Protein AF-A0A2X3K5M8-F1 (afdb_monomer_lite)

Secondary structure (DSSP, 8-state):
-PPPPPP-------EESS--TT--SS-EE-SS---HHHHHHHHHHHHHHHGGGS---

Radius of gyration: 16.1 Å; chains: 1; bounding box: 42×15×40 Å

InterPro domains:
  IPR034505 Anaerobic coproporphyrinogen-III oxidase [PTHR13932] (6-47)
  IPR058240 Radical SAM superfamily [SSF102114] (5-53)

Sequence (57 aa):
MVKLPPLSLYIHIPWCVQKCPYCDFNSHALKGEVPHDDYVQHLLCDLDNDVAYAPGP

Structure (mmCIF, N/CA/C/O backbone):
data_AF-A0A2X3K5M8-F1
#
_entry.id   AF-A0A2X3K5M8-F1
#
loop_
_atom_site.group_PDB
_atom_site.id
_atom_site.type_symbol
_atom_site.label_atom_id
_atom_site.label_alt_id
_atom_site.label_comp_id
_atom_site.label_asym_id
_atom_site.label_entity_id
_atom_site.label_seq_id
_atom_site.pdbx_PDB_ins_code
_atom_site.Cartn_x
_atom_site.Cartn_y
_atom_site.Cartn_z
_atom_site.occupancy
_atom_site.B_iso_or_equiv
_atom_site.auth_seq_id
_atom_site.auth_comp_id
_atom_site.auth_asym_id
_atom_site.auth_atom_id
_atom_site.pdbx_PDB_model_num
ATOM 1 N N . MET A 1 1 ? 28.500 2.936 -20.059 1.00 66.94 1 MET A N 1
ATOM 2 C CA . MET A 1 1 ? 27.058 2.616 -20.108 1.00 66.94 1 MET A CA 1
ATOM 3 C C . MET A 1 1 ? 26.612 2.378 -18.673 1.00 66.94 1 MET A C 1
ATOM 5 O O . MET A 1 1 ? 27.247 1.573 -18.004 1.00 66.94 1 MET A O 1
ATOM 9 N N . VAL A 1 2 ? 25.650 3.144 -18.156 1.00 76.12 2 VAL A N 1
ATOM 10 C CA . VAL A 1 2 ? 25.176 2.989 -16.768 1.00 76.12 2 VAL A CA 1
ATOM 11 C C . VAL A 1 2 ? 24.177 1.835 -16.742 1.00 76.12 2 VAL A C 1
ATOM 13 O O . VAL A 1 2 ? 23.210 1.852 -17.496 1.00 76.12 2 VAL A O 1
ATOM 16 N N . LYS A 1 3 ? 24.438 0.816 -15.920 1.00 83.88 3 LYS A N 1
ATOM 17 C CA . LYS A 1 3 ? 23.517 -0.304 -15.708 1.00 83.88 3 LYS A CA 1
ATOM 18 C C . LYS A 1 3 ? 22.486 0.118 -14.664 1.00 83.88 3 LYS A C 1
ATOM 20 O O . LYS A 1 3 ? 22.875 0.538 -13.575 1.00 83.88 3 LYS A O 1
ATOM 25 N N . LEU A 1 4 ? 21.202 0.019 -14.997 1.00 83.94 4 LEU A N 1
ATOM 26 C CA . LEU A 1 4 ? 20.130 0.260 -14.033 1.00 83.94 4 LEU A CA 1
ATOM 27 C C . LEU A 1 4 ? 20.155 -0.816 -12.931 1.00 83.94 4 LEU A C 1
ATOM 29 O O . LEU A 1 4 ? 20.585 -1.949 -13.193 1.00 83.94 4 LEU A O 1
ATOM 33 N N . PRO A 1 5 ? 19.732 -0.486 -11.699 1.00 87.94 5 PRO A N 1
ATOM 34 C CA . PRO A 1 5 ? 19.522 -1.500 -10.675 1.00 87.94 5 PRO A CA 1
ATOM 35 C C . PRO A 1 5 ? 18.450 -2.505 -11.136 1.00 87.94 5 PRO A C 1
ATOM 37 O O . PRO A 1 5 ? 17.616 -2.165 -11.977 1.00 87.94 5 PRO A O 1
ATOM 40 N N . PRO A 1 6 ? 18.455 -3.739 -10.601 1.00 89.38 6 PRO A N 1
ATOM 41 C CA . PRO A 1 6 ? 17.374 -4.687 -10.847 1.00 89.38 6 PRO A CA 1
ATOM 42 C C . PRO A 1 6 ? 16.013 -4.082 -10.488 1.00 89.38 6 PRO A C 1
ATOM 44 O O . PRO A 1 6 ? 15.902 -3.373 -9.486 1.00 89.38 6 PRO A O 1
ATOM 47 N N . LEU A 1 7 ? 14.990 -4.387 -11.288 1.00 90.31 7 LEU A N 1
ATOM 48 C CA . LEU A 1 7 ? 13.618 -3.981 -11.001 1.00 90.31 7 LEU A CA 1
ATOM 49 C C . LEU A 1 7 ? 13.158 -4.587 -9.665 1.00 90.31 7 LEU A C 1
ATOM 51 O O . LEU A 1 7 ? 13.379 -5.770 -9.398 1.00 90.31 7 LEU A O 1
ATOM 55 N N . SER A 1 8 ? 12.504 -3.776 -8.837 1.00 91.75 8 SER A N 1
ATOM 56 C CA . SER A 1 8 ? 11.881 -4.192 -7.582 1.00 91.75 8 SER A CA 1
ATOM 57 C C . SER A 1 8 ? 10.455 -3.650 -7.499 1.00 91.75 8 SER A C 1
ATOM 59 O O . SER A 1 8 ? 10.137 -2.627 -8.101 1.00 91.75 8 SER A O 1
ATOM 61 N N . LEU A 1 9 ? 9.594 -4.353 -6.761 1.00 93.12 9 LEU A N 1
ATOM 62 C CA . LEU A 1 9 ? 8.190 -3.994 -6.579 1.00 93.12 9 LEU A CA 1
ATOM 63 C C . LEU A 1 9 ? 7.890 -3.813 -5.090 1.00 93.12 9 LEU A C 1
ATOM 65 O O . LEU A 1 9 ? 8.210 -4.681 -4.277 1.00 93.12 9 LEU A O 1
ATOM 69 N N . TYR A 1 10 ? 7.255 -2.696 -4.745 1.00 95.56 10 TYR A N 1
ATOM 70 C CA . TYR A 1 10 ? 6.703 -2.434 -3.420 1.00 95.56 10 TYR A CA 1
ATOM 71 C C . TYR A 1 10 ? 5.182 -2.348 -3.529 1.00 95.56 10 TYR A C 1
ATOM 73 O O . TYR A 1 10 ? 4.667 -1.557 -4.313 1.00 95.56 10 TYR A O 1
ATOM 81 N N . ILE A 1 11 ? 4.471 -3.144 -2.730 1.00 96.44 11 ILE A N 1
ATOM 82 C CA . ILE A 1 11 ? 3.008 -3.115 -2.648 1.00 96.44 11 ILE A CA 1
ATOM 83 C C . ILE A 1 11 ? 2.626 -2.690 -1.235 1.00 96.44 11 ILE A C 1
ATOM 85 O O . ILE A 1 11 ? 3.080 -3.277 -0.251 1.00 96.44 11 ILE A O 1
ATOM 89 N N . HIS A 1 12 ? 1.785 -1.666 -1.136 1.00 95.94 12 HIS A N 1
ATOM 90 C CA . HIS A 1 12 ? 1.350 -1.119 0.139 1.00 95.94 12 HIS A CA 1
ATOM 91 C C . HIS A 1 12 ? 0.013 -1.714 0.582 1.00 95.94 12 HIS A C 1
ATOM 93 O O . HIS A 1 12 ? -1.007 -1.402 -0.021 1.00 95.94 12 HIS A O 1
ATOM 99 N N . ILE A 1 13 ? 0.003 -2.503 1.661 1.00 94.94 13 ILE A N 1
ATOM 100 C CA . ILE A 1 13 ? -1.216 -3.085 2.247 1.00 94.94 13 ILE A CA 1
ATOM 101 C C . ILE A 1 13 ? -1.708 -2.196 3.407 1.00 94.94 13 ILE A C 1
ATOM 103 O O . ILE A 1 13 ? -1.105 -2.225 4.482 1.00 94.94 13 ILE A O 1
ATOM 107 N N . PRO A 1 14 ? -2.795 -1.419 3.243 1.00 94.50 14 PRO A N 1
ATOM 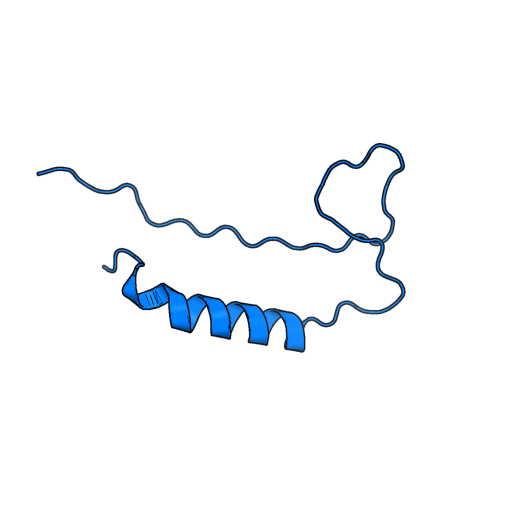108 C CA . PRO A 1 14 ? -3.161 -0.363 4.185 1.00 94.50 14 PRO A CA 1
ATOM 109 C C . PRO A 1 14 ? -4.104 -0.832 5.304 1.00 94.50 14 PRO A C 1
ATOM 111 O O . PRO A 1 14 ? -4.788 -0.004 5.902 1.00 94.50 14 PRO A O 1
ATOM 114 N N . TRP A 1 15 ? -4.197 -2.130 5.607 1.00 95.00 15 TRP A N 1
ATOM 115 C CA . TRP A 1 15 ? -5.149 -2.639 6.605 1.00 95.00 15 TRP A CA 1
ATOM 116 C C . TRP A 1 15 ? -4.470 -3.298 7.791 1.00 95.00 15 TRP A C 1
ATOM 118 O O . TRP A 1 15 ? -3.491 -4.030 7.662 1.00 95.00 15 TRP A O 1
ATOM 128 N N . CYS A 1 16 ? -5.050 -3.077 8.965 1.00 93.31 16 CYS A N 1
ATOM 129 C CA . CYS A 1 16 ? -4.725 -3.800 10.183 1.00 93.31 16 CYS A CA 1
ATOM 130 C C . CYS A 1 16 ? -6.019 -4.283 10.840 1.00 93.31 16 CYS A C 1
ATOM 132 O O . CYS A 1 16 ? -7.028 -3.576 10.818 1.00 93.31 16 CYS A O 1
ATOM 134 N N . VAL A 1 17 ? -5.968 -5.446 11.497 1.00 91.19 17 VAL A N 1
ATOM 135 C CA . VAL A 1 17 ? -7.071 -5.932 12.352 1.00 91.19 17 VAL A CA 1
ATOM 136 C C . VAL A 1 17 ? -7.405 -4.893 13.431 1.00 91.19 17 VAL A C 1
ATOM 138 O O . VAL A 1 17 ? -8.564 -4.634 13.734 1.00 91.19 17 VAL A O 1
ATOM 141 N N . GLN A 1 18 ? -6.371 -4.244 13.969 1.00 92.38 18 GLN A N 1
ATOM 142 C CA . GLN A 1 18 ? -6.481 -3.106 14.870 1.00 92.38 18 GLN A CA 1
ATOM 143 C C . GLN A 1 18 ? -5.321 -2.142 14.616 1.00 92.38 18 GLN A C 1
ATOM 145 O O . GLN A 1 18 ? -4.180 -2.572 14.456 1.00 92.38 18 GLN A O 1
ATOM 150 N N . LYS A 1 19 ? -5.595 -0.834 14.634 1.00 92.12 19 LYS A N 1
ATOM 151 C CA . LYS A 1 19 ? -4.546 0.190 14.582 1.00 92.12 19 LYS A CA 1
ATOM 152 C C . LYS A 1 19 ? -4.024 0.481 15.993 1.00 92.12 19 LYS A C 1
ATOM 154 O O . LYS A 1 19 ? -4.802 0.847 16.872 1.00 92.12 19 LYS A O 1
ATOM 159 N N . CYS A 1 20 ? -2.721 0.304 16.216 1.00 94.62 20 CYS A N 1
ATOM 160 C CA . CYS A 1 20 ? -2.085 0.610 17.502 1.00 94.62 20 CYS A CA 1
ATOM 161 C C . CYS A 1 20 ? -2.028 2.131 17.748 1.00 94.62 20 CYS A C 1
ATOM 163 O O . CYS A 1 20 ? -1.860 2.886 16.790 1.00 94.62 20 CYS A O 1
ATOM 165 N N . PRO A 1 21 ? -2.086 2.596 19.012 1.00 94.44 21 PRO A N 1
ATOM 166 C CA . PRO A 1 21 ? -2.089 4.028 19.338 1.00 94.44 21 PRO A CA 1
ATOM 167 C C . PRO A 1 21 ? -0.784 4.752 18.974 1.00 94.44 21 PRO A C 1
ATOM 169 O O . PRO A 1 21 ? -0.779 5.968 18.843 1.00 94.44 21 PRO A O 1
ATOM 172 N N . TYR A 1 22 ? 0.309 4.008 18.799 1.00 95.00 22 TYR A N 1
ATOM 173 C CA . TYR A 1 22 ? 1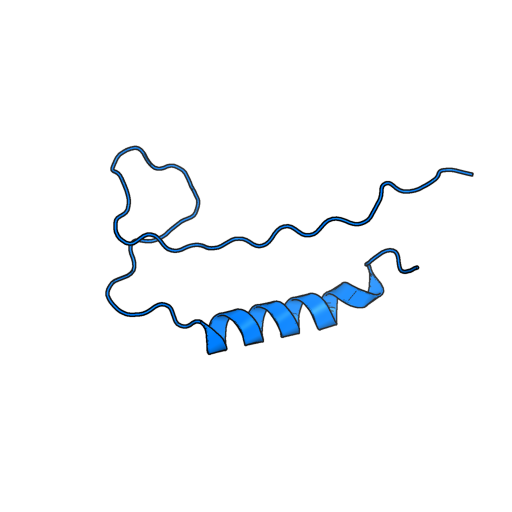.617 4.518 18.378 1.00 95.00 22 TYR A CA 1
ATOM 174 C C . TYR A 1 22 ? 1.915 4.271 16.889 1.00 95.00 22 TYR A C 1
ATOM 176 O O . TYR A 1 22 ? 3.019 4.556 16.439 1.00 95.00 22 TYR A O 1
ATOM 184 N N . CYS A 1 23 ? 0.986 3.671 16.136 1.00 95.31 23 CYS A N 1
ATOM 185 C CA . CYS A 1 23 ? 1.235 3.277 14.751 1.00 95.31 23 CYS A CA 1
ATOM 186 C C . CYS A 1 23 ? 1.284 4.506 13.831 1.00 95.31 23 CYS A C 1
ATOM 188 O O . CYS A 1 23 ? 0.270 5.195 13.685 1.00 95.31 23 CYS A O 1
ATOM 190 N N . ASP A 1 24 ? 2.428 4.733 13.179 1.00 95.12 24 ASP A N 1
ATOM 191 C CA . ASP A 1 24 ? 2.624 5.775 12.163 1.00 95.12 24 ASP A CA 1
ATOM 192 C C . ASP A 1 24 ? 2.537 5.247 10.720 1.00 95.12 24 ASP A C 1
ATOM 194 O O . ASP A 1 24 ? 2.522 6.036 9.774 1.00 95.12 24 ASP A O 1
ATOM 198 N N . PHE A 1 25 ? 2.410 3.926 10.537 1.00 94.88 25 PHE A N 1
ATOM 199 C CA . PHE A 1 25 ? 2.211 3.350 9.216 1.00 94.88 25 PHE A CA 1
ATOM 200 C C . PHE A 1 25 ? 0.917 3.876 8.600 1.00 94.88 25 PHE A C 1
ATOM 202 O O . PHE A 1 25 ? -0.136 3.928 9.256 1.00 94.88 25 PHE A O 1
ATOM 209 N N . ASN A 1 26 ? 0.990 4.201 7.307 1.00 94.56 26 ASN A N 1
ATOM 210 C CA . ASN A 1 26 ? -0.189 4.481 6.503 1.00 94.56 26 ASN A CA 1
ATOM 211 C C . ASN A 1 26 ? -1.049 3.210 6.466 1.00 94.56 26 ASN A C 1
ATOM 213 O O . ASN A 1 26 ? -0.720 2.230 5.818 1.00 94.56 26 ASN A O 1
ATOM 217 N N . SER A 1 27 ? -2.055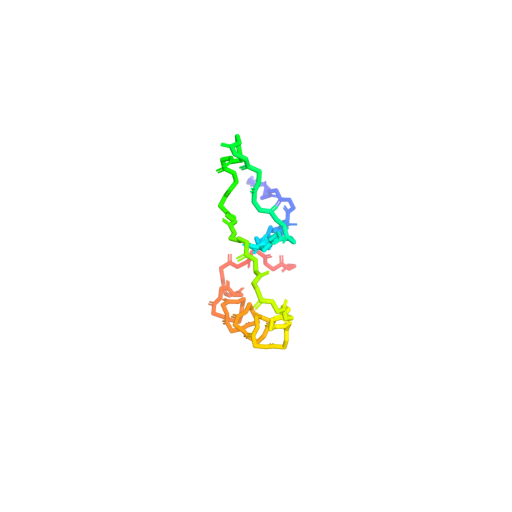 3.159 7.325 1.00 93.94 27 SER A N 1
ATOM 218 C CA . SER A 1 27 ? -2.857 1.969 7.573 1.00 93.94 27 SER A CA 1
ATOM 219 C C . SER A 1 27 ? -4.148 2.367 8.270 1.00 93.94 27 SER A C 1
ATOM 221 O O . SER A 1 27 ? -4.222 3.395 8.959 1.00 93.94 27 SER A O 1
ATOM 223 N N . HIS A 1 28 ? -5.166 1.534 8.135 1.00 91.88 28 HIS A N 1
ATOM 224 C CA . HIS A 1 28 ? -6.495 1.757 8.665 1.00 91.88 28 HIS A CA 1
ATOM 225 C C . HIS A 1 28 ? -6.972 0.501 9.387 1.00 91.88 28 HIS A C 1
ATOM 227 O O . HIS A 1 28 ? -6.752 -0.625 8.937 1.00 91.88 28 HIS A O 1
ATOM 233 N N . ALA A 1 29 ? -7.629 0.702 10.530 1.00 92.50 29 ALA A N 1
ATOM 234 C CA . ALA A 1 29 ? -8.336 -0.385 11.186 1.00 92.50 29 ALA A CA 1
ATOM 235 C C . ALA A 1 29 ? -9.519 -0.777 10.299 1.00 9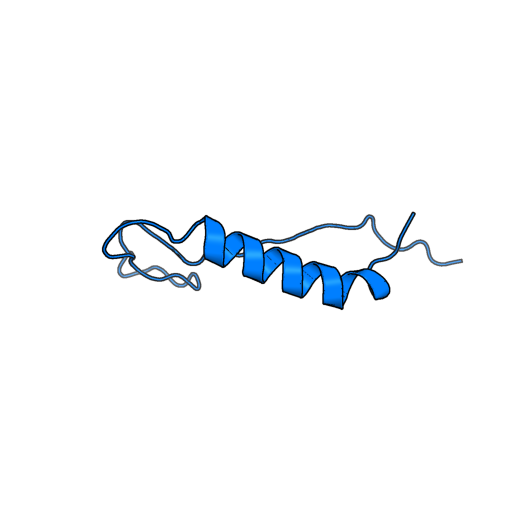2.50 29 ALA A C 1
ATOM 237 O O . ALA A 1 29 ? -10.390 0.056 10.030 1.00 92.50 29 ALA A O 1
ATOM 238 N N . LEU A 1 30 ? -9.539 -2.022 9.836 1.00 88.56 30 LEU A N 1
ATOM 239 C CA . LEU A 1 30 ? -10.615 -2.507 8.988 1.00 88.56 30 LEU A CA 1
ATOM 240 C C . LEU A 1 30 ? -11.705 -3.147 9.848 1.00 88.56 30 LEU A C 1
ATOM 242 O O . LEU A 1 30 ? -11.437 -4.019 10.671 1.00 88.56 30 LEU A O 1
ATOM 246 N N . LYS A 1 31 ? -12.948 -2.700 9.661 1.00 79.88 31 LYS A N 1
ATOM 247 C CA . LYS A 1 31 ? -14.127 -3.320 10.271 1.00 79.88 31 LYS A CA 1
ATOM 248 C C . LYS A 1 31 ? -14.785 -4.210 9.220 1.00 79.88 31 LYS A C 1
ATOM 250 O O . LYS A 1 31 ? -15.509 -3.700 8.374 1.00 79.88 31 LYS A O 1
ATOM 255 N N . GLY A 1 32 ? -14.512 -5.510 9.274 1.00 84.94 32 GLY A N 1
ATOM 256 C CA . GLY A 1 32 ? -15.012 -6.489 8.305 1.00 84.94 32 GLY A CA 1
ATOM 257 C C . GLY A 1 32 ? -13.892 -7.125 7.488 1.00 84.94 32 GLY A C 1
ATOM 258 O O . GLY A 1 32 ? -12.735 -7.131 7.908 1.00 84.94 32 GLY A O 1
ATOM 259 N N . GLU A 1 33 ? -14.253 -7.690 6.341 1.00 88.38 33 GLU A N 1
ATOM 260 C CA . GLU A 1 33 ? -13.324 -8.396 5.460 1.00 88.38 33 GLU A CA 1
ATOM 261 C C . GLU A 1 33 ? -12.555 -7.429 4.556 1.00 88.38 33 GLU A C 1
ATOM 263 O O . GLU A 1 33 ? -13.069 -6.386 4.147 1.00 88.38 33 GLU A O 1
ATOM 268 N N . VAL A 1 34 ? -11.304 -7.781 4.252 1.00 89.62 34 VAL A N 1
ATOM 269 C CA . VAL A 1 34 ? -10.483 -7.051 3.280 1.00 89.62 34 VAL A CA 1
ATOM 270 C C . VAL A 1 34 ? -11.089 -7.264 1.891 1.00 89.62 34 VAL A C 1
ATOM 272 O O . VAL A 1 34 ? -11.296 -8.417 1.508 1.00 89.62 34 VAL A O 1
ATOM 275 N N . PRO A 1 35 ? -11.346 -6.196 1.113 1.00 92.94 35 PRO A N 1
ATOM 276 C CA . PRO A 1 35 ? -11.844 -6.316 -0.254 1.00 92.94 35 PRO A CA 1
ATOM 277 C C . PRO A 1 35 ? -10.697 -6.738 -1.183 1.00 92.94 35 PRO A C 1
ATOM 279 O O . PRO A 1 35 ? -10.165 -5.937 -1.948 1.00 92.94 35 PRO A O 1
ATOM 282 N N . HIS A 1 36 ? -10.256 -7.990 -1.051 1.00 93.75 36 HIS A N 1
ATOM 283 C CA . HIS A 1 36 ? -9.077 -8.515 -1.736 1.00 93.75 36 HIS A CA 1
ATOM 284 C C . HIS A 1 36 ? -9.187 -8.386 -3.255 1.00 93.75 36 HIS A C 1
ATOM 286 O O . HIS A 1 36 ? -8.250 -7.895 -3.880 1.00 93.75 36 HIS A O 1
ATOM 292 N N . ASP A 1 37 ? -10.325 -8.784 -3.825 1.00 96.69 37 ASP A N 1
ATOM 293 C CA . ASP A 1 37 ? -10.517 -8.803 -5.275 1.00 96.69 37 ASP A CA 1
ATOM 294 C C . ASP A 1 37 ? -10.477 -7.388 -5.856 1.00 96.69 37 ASP A C 1
ATOM 296 O O . ASP A 1 37 ? -9.650 -7.115 -6.724 1.00 96.69 37 ASP A O 1
ATOM 300 N N . ASP A 1 38 ? -11.284 -6.468 -5.321 1.00 96.69 38 ASP A N 1
ATOM 301 C CA . ASP A 1 38 ? -11.309 -5.068 -5.766 1.00 96.69 38 ASP A CA 1
ATOM 302 C C . ASP A 1 38 ? -9.933 -4.407 -5.623 1.00 96.69 38 ASP A C 1
ATOM 304 O O . ASP A 1 38 ? -9.465 -3.717 -6.529 1.00 96.69 38 ASP A O 1
ATOM 308 N N . TYR A 1 39 ? -9.241 -4.650 -4.506 1.00 96.44 39 TYR A N 1
ATOM 309 C CA . TYR A 1 39 ? -7.902 -4.114 -4.295 1.00 96.44 39 TYR A CA 1
ATOM 310 C C . TYR A 1 39 ? -6.896 -4.634 -5.323 1.00 96.44 39 TYR A C 1
ATOM 312 O O . TYR A 1 39 ? -6.130 -3.852 -5.884 1.00 96.44 39 TYR A O 1
ATOM 320 N N . VAL A 1 40 ? -6.905 -5.940 -5.598 1.00 97.56 40 VAL A N 1
ATOM 321 C CA . VAL A 1 40 ? -6.022 -6.541 -6.603 1.00 97.56 40 VAL A CA 1
ATOM 322 C C . VAL A 1 40 ? -6.350 -6.010 -7.997 1.00 97.56 40 VAL A C 1
ATOM 324 O O . VAL A 1 40 ? -5.426 -5.703 -8.743 1.00 97.56 40 VAL A O 1
ATOM 327 N N . GLN A 1 41 ? -7.629 -5.834 -8.345 1.00 98.50 41 GLN A N 1
ATOM 328 C CA . GLN A 1 41 ? -8.015 -5.239 -9.629 1.00 98.50 41 GLN A CA 1
ATOM 329 C C . GLN A 1 41 ? -7.488 -3.809 -9.784 1.00 98.50 41 GLN A C 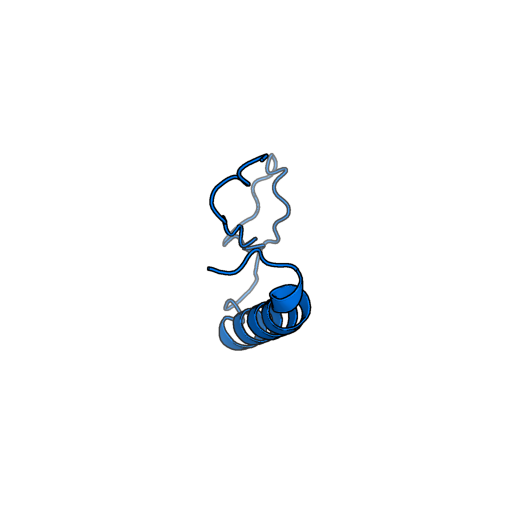1
ATOM 331 O O . GLN A 1 41 ? -6.972 -3.460 -10.844 1.00 98.50 41 GLN A O 1
ATOM 336 N N . HIS A 1 42 ? -7.558 -2.994 -8.729 1.00 97.94 42 HIS A N 1
ATOM 337 C CA . HIS A 1 42 ? -6.983 -1.651 -8.754 1.00 97.94 42 HIS A CA 1
ATOM 338 C C . HIS A 1 42 ? -5.459 -1.672 -8.908 1.00 97.94 42 HIS A C 1
ATOM 340 O O . HIS A 1 42 ? -4.939 -0.947 -9.751 1.00 97.94 42 HIS A O 1
ATOM 346 N N . LEU A 1 43 ? -4.753 -2.548 -8.182 1.00 97.81 43 LEU A N 1
ATOM 347 C CA . LEU A 1 43 ? -3.305 -2.710 -8.347 1.00 97.81 43 LEU A CA 1
ATOM 348 C C . LEU A 1 43 ? -2.925 -3.116 -9.774 1.00 97.81 43 LEU A C 1
ATOM 350 O O . LEU A 1 43 ? -1.964 -2.588 -10.319 1.00 97.81 43 LEU A O 1
ATOM 354 N N . LEU A 1 44 ? -3.657 -4.053 -10.379 1.00 98.06 44 LEU A N 1
ATOM 355 C CA . LEU A 1 44 ? -3.396 -4.485 -11.753 1.00 98.06 44 LEU A CA 1
ATOM 356 C C . LEU A 1 44 ? -3.602 -3.340 -12.747 1.00 98.06 44 LEU A C 1
ATOM 358 O O . LEU A 1 44 ? -2.753 -3.141 -13.605 1.00 98.06 44 LEU A O 1
ATOM 362 N N . CYS A 1 45 ? -4.670 -2.554 -12.589 1.00 98.31 45 CYS A N 1
ATOM 363 C CA . CYS A 1 45 ? -4.919 -1.378 -13.423 1.00 98.31 45 CYS A CA 1
ATOM 364 C C . CYS A 1 45 ? -3.771 -0.360 -13.333 1.00 98.31 45 CYS A C 1
ATOM 366 O O . CYS A 1 45 ? -3.293 0.127 -14.357 1.00 98.31 45 CYS A O 1
ATOM 368 N N . ASP A 1 46 ? -3.291 -0.068 -12.122 1.00 97.31 46 ASP A N 1
ATOM 369 C CA . ASP A 1 46 ? -2.161 0.843 -11.915 1.00 97.31 46 ASP A CA 1
ATOM 370 C C . ASP A 1 46 ? -0.877 0.291 -12.559 1.00 97.31 46 ASP A C 1
ATOM 372 O O . ASP A 1 46 ? -0.186 1.006 -13.283 1.00 97.31 46 ASP A O 1
ATOM 376 N N . LEU A 1 47 ? -0.592 -1.003 -12.380 1.00 96.31 47 LEU A N 1
ATOM 377 C CA . LEU A 1 47 ? 0.577 -1.655 -12.980 1.00 96.31 47 LEU A CA 1
ATOM 378 C C . LEU A 1 47 ? 0.512 -1.703 -14.513 1.00 96.31 47 LEU A C 1
ATOM 380 O O . LEU A 1 47 ? 1.538 -1.503 -15.160 1.00 96.31 47 LEU A O 1
ATOM 384 N N . ASP A 1 48 ? -0.665 -1.933 -15.097 1.00 96.94 48 ASP A N 1
ATOM 385 C CA . ASP A 1 48 ? -0.872 -1.903 -16.549 1.00 96.94 48 ASP A CA 1
ATOM 386 C C . ASP A 1 48 ? -0.622 -0.499 -17.123 1.00 96.94 48 ASP A C 1
ATOM 388 O O . ASP A 1 48 ? -0.071 -0.367 -18.218 1.00 96.94 48 ASP A O 1
ATOM 392 N N . ASN A 1 49 ? -0.965 0.555 -16.376 1.00 96.38 49 ASN A N 1
ATOM 393 C CA . ASN A 1 49 ? -0.652 1.935 -16.755 1.00 96.38 49 ASN A CA 1
ATOM 394 C C . ASN A 1 49 ? 0.851 2.237 -16.638 1.00 96.38 49 ASN A C 1
ATOM 396 O O . ASN A 1 49 ? 1.402 2.971 -17.463 1.00 96.38 49 ASN A O 1
ATOM 400 N N . ASP A 1 50 ? 1.522 1.648 -15.648 1.00 94.81 50 ASP A N 1
ATOM 401 C CA . ASP A 1 50 ? 2.926 1.922 -15.340 1.00 94.81 50 ASP A CA 1
ATOM 402 C C . ASP A 1 50 ? 3.924 1.047 -16.117 1.00 94.81 50 ASP A C 1
ATOM 404 O O . ASP A 1 50 ? 5.114 1.372 -16.187 1.00 94.81 50 ASP A O 1
ATOM 408 N N . VAL A 1 51 ? 3.471 -0.049 -16.736 1.00 93.38 51 VAL A N 1
ATOM 409 C CA . VAL A 1 51 ? 4.334 -1.055 -17.383 1.00 93.38 51 VAL A CA 1
ATOM 410 C C . VAL A 1 51 ? 5.278 -0.457 -18.430 1.00 93.38 51 VAL A C 1
ATOM 412 O O . VAL A 1 51 ? 6.407 -0.919 -18.577 1.00 93.38 51 VAL A O 1
ATOM 415 N N . ALA A 1 52 ? 4.860 0.607 -19.123 1.00 92.56 52 ALA A N 1
ATOM 416 C CA . ALA A 1 52 ? 5.675 1.296 -20.124 1.00 92.56 52 ALA A CA 1
ATOM 417 C C . ALA A 1 52 ? 6.897 2.025 -19.527 1.00 92.56 52 ALA A C 1
ATOM 419 O O . ALA A 1 52 ? 7.851 2.314 -20.251 1.00 92.56 52 ALA A O 1
ATOM 420 N N . TYR A 1 53 ? 6.875 2.329 -18.227 1.00 89.81 53 TYR A N 1
ATOM 421 C CA . TYR A 1 53 ? 7.981 2.960 -17.501 1.00 89.81 53 TYR A CA 1
ATOM 422 C C . TYR A 1 53 ? 8.905 1.946 -16.833 1.00 89.81 53 TYR A C 1
ATOM 424 O O . TYR A 1 53 ? 10.027 2.299 -16.454 1.00 89.81 53 TYR A O 1
ATOM 432 N N . ALA A 1 54 ? 8.453 0.701 -16.669 1.00 87.19 54 ALA A N 1
ATOM 433 C CA . ALA A 1 54 ? 9.281 -0.338 -16.098 1.00 87.19 54 ALA A CA 1
ATOM 434 C C . ALA A 1 54 ? 10.452 -0.630 -17.052 1.00 87.19 54 ALA A C 1
ATOM 436 O O . ALA A 1 54 ? 10.232 -0.854 -18.247 1.00 87.19 54 ALA A O 1
ATOM 437 N N . PRO A 1 55 ? 11.706 -0.656 -16.563 1.00 78.19 55 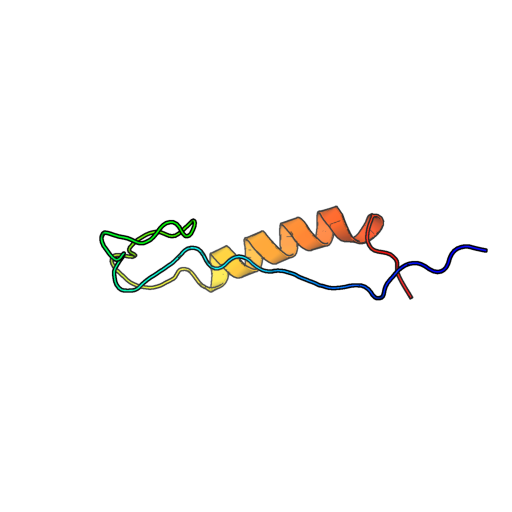PRO A N 1
ATOM 438 C CA . PRO A 1 55 ? 12.778 -1.265 -17.325 1.00 78.19 55 PRO A CA 1
ATOM 439 C C . PRO A 1 55 ? 12.364 -2.713 -17.592 1.00 78.19 55 PRO A C 1
ATOM 441 O O . PRO A 1 55 ? 12.149 -3.485 -16.655 1.00 78.19 55 PRO A O 1
ATOM 444 N N . GLY A 1 56 ? 12.175 -3.045 -18.868 1.00 69.38 56 GLY A N 1
ATOM 445 C CA . GLY A 1 56 ? 11.852 -4.404 -19.275 1.00 69.38 56 GLY A CA 1
ATOM 446 C C . GLY A 1 56 ? 12.985 -5.377 -18.925 1.00 69.38 56 GLY A C 1
ATOM 447 O O . GLY A 1 56 ? 14.011 -4.986 -18.355 1.00 69.38 56 GLY A O 1
ATOM 448 N N . PRO A 1 57 ? 12.862 -6.652 -19.315 1.00 54.94 57 PRO A N 1
ATOM 449 C CA . PRO A 1 57 ? 14.046 -7.293 -19.871 1.00 54.94 57 PRO A CA 1
ATOM 450 C C . PRO A 1 57 ? 14.672 -6.429 -20.984 1.00 54.94 57 PRO A C 1
ATOM 452 O O . PRO A 1 57 ? 13.910 -5.803 -21.760 1.00 54.94 57 PRO A O 1
#

Foldseek 3Di:
DDDDDDDDDDDDDAEDCDDDPPDPPNHDNDDDDDPVVVVVVVVVVVCVVCVVVDPDD

pLDDT: mean 91.06, std 8.21, range [54.94, 98.5]

Organism: Escherichia coli (NCBI:txid562)